Protein AF-A0A2E2ES20-F1 (afdb_monomer_lite)

Structure (mmCIF, N/CA/C/O backbone):
data_AF-A0A2E2ES20-F1
#
_entry.id   AF-A0A2E2ES20-F1
#
loop_
_atom_site.group_PDB
_atom_site.id
_atom_site.type_symbol
_atom_site.label_atom_id
_atom_site.label_alt_id
_atom_site.label_comp_id
_atom_site.label_asym_id
_atom_site.label_entity_id
_atom_site.label_seq_id
_atom_site.pdbx_PDB_ins_code
_atom_site.Cartn_x
_atom_site.Cartn_y
_atom_site.Cartn_z
_atom_site.occupancy
_atom_site.B_iso_or_equiv
_atom_site.auth_seq_id
_atom_site.auth_comp_id
_atom_site.auth_asym_id
_atom_site.auth_atom_id
_atom_site.pdbx_PDB_model_num
ATOM 1 N N . MET A 1 1 ? 0.855 -7.981 -14.946 1.00 84.00 1 MET A N 1
ATOM 2 C CA . MET A 1 1 ? 2.322 -7.813 -14.971 1.00 84.00 1 MET A CA 1
ATOM 3 C C . MET A 1 1 ? 2.613 -6.342 -15.155 1.00 84.00 1 MET A C 1
ATOM 5 O O . MET A 1 1 ? 1.884 -5.696 -15.899 1.00 84.00 1 MET A O 1
ATOM 9 N N . VAL A 1 2 ? 3.608 -5.819 -14.451 1.00 85.81 2 VAL A N 1
ATOM 10 C CA . VAL A 1 2 ? 4.038 -4.425 -14.545 1.00 85.81 2 VAL A CA 1
ATOM 11 C C . VAL A 1 2 ? 5.341 -4.385 -15.326 1.00 85.81 2 VAL A C 1
ATOM 13 O O . VAL A 1 2 ? 6.309 -5.036 -14.947 1.00 85.81 2 VAL A O 1
ATOM 16 N N . TYR A 1 3 ? 5.342 -3.649 -16.430 1.00 86.00 3 TYR A N 1
ATOM 17 C CA . TYR A 1 3 ? 6.516 -3.501 -17.279 1.00 86.00 3 TYR A CA 1
ATOM 18 C C . TYR A 1 3 ? 7.335 -2.311 -16.795 1.00 86.00 3 TYR A C 1
ATOM 20 O O . TYR A 1 3 ? 6.804 -1.204 -16.657 1.00 86.00 3 TYR A O 1
ATOM 28 N N . LEU A 1 4 ? 8.610 -2.558 -16.521 1.00 86.62 4 LEU A N 1
ATOM 29 C CA . LEU A 1 4 ? 9.569 -1.560 -16.068 1.00 86.62 4 LEU A CA 1
ATOM 30 C C . LEU A 1 4 ? 10.747 -1.529 -17.036 1.00 86.62 4 LEU A C 1
ATOM 32 O O . LEU A 1 4 ? 11.178 -2.565 -17.535 1.00 86.62 4 LEU A O 1
ATOM 36 N N . ASN A 1 5 ? 11.259 -0.334 -17.306 1.00 82.56 5 ASN A N 1
ATOM 37 C CA . ASN A 1 5 ? 12.537 -0.183 -17.987 1.00 82.56 5 ASN A CA 1
ATOM 38 C C . ASN A 1 5 ? 13.634 -0.276 -16.920 1.00 82.56 5 ASN A C 1
ATOM 40 O O . ASN A 1 5 ? 13.575 0.467 -15.940 1.00 82.56 5 ASN A O 1
ATOM 44 N N . TYR A 1 6 ? 14.607 -1.177 -17.091 1.00 70.81 6 TYR A N 1
ATOM 45 C CA . TYR A 1 6 ? 15.696 -1.358 -16.122 1.00 70.81 6 TYR A CA 1
ATOM 46 C C . TYR A 1 6 ? 16.472 -0.055 -15.875 1.00 70.81 6 TYR A C 1
ATOM 48 O O . TYR A 1 6 ? 16.866 0.235 -14.748 1.00 70.81 6 TYR A O 1
ATOM 56 N N . ASN A 1 7 ? 16.611 0.770 -16.915 1.00 76.62 7 ASN A N 1
ATOM 57 C CA . ASN A 1 7 ? 17.318 2.046 -16.858 1.00 76.62 7 ASN A CA 1
ATOM 58 C C . ASN A 1 7 ? 16.484 3.183 -16.241 1.00 76.62 7 ASN A C 1
ATOM 60 O O . ASN A 1 7 ? 17.006 4.281 -16.079 1.00 76.62 7 ASN A O 1
ATOM 64 N N . ASN A 1 8 ? 15.204 2.951 -15.912 1.00 72.69 8 ASN A N 1
ATOM 65 C CA . ASN A 1 8 ? 14.308 3.982 -15.385 1.00 72.69 8 ASN A CA 1
ATOM 66 C C . ASN A 1 8 ? 13.526 3.501 -14.151 1.00 72.69 8 ASN A C 1
ATOM 68 O O . ASN A 1 8 ? 12.303 3.367 -14.176 1.00 72.69 8 ASN A O 1
ATOM 72 N N . LEU A 1 9 ? 14.261 3.224 -13.070 1.00 79.12 9 LEU A N 1
ATOM 73 C CA . LEU A 1 9 ? 13.740 3.014 -11.710 1.00 79.12 9 LEU A CA 1
ATOM 74 C C . LEU A 1 9 ? 13.880 4.289 -10.862 1.00 79.12 9 LEU A C 1
ATOM 76 O O . LEU A 1 9 ? 14.254 4.241 -9.689 1.00 79.12 9 LEU A O 1
ATOM 80 N N . ASP A 1 10 ? 13.618 5.428 -11.492 1.00 87.19 10 ASP A N 1
ATOM 81 C CA . ASP A 1 10 ? 13.636 6.740 -10.863 1.00 87.19 10 ASP A CA 1
ATOM 82 C C . ASP A 1 10 ? 12.514 6.897 -9.823 1.00 87.19 10 ASP A C 1
ATOM 84 O O . ASP A 1 10 ? 11.578 6.093 -9.733 1.00 87.19 10 ASP A O 1
ATOM 88 N N . GLU A 1 11 ? 12.612 7.955 -9.022 1.00 89.62 11 GLU A N 1
ATOM 89 C CA . GLU A 1 11 ? 11.639 8.291 -7.979 1.00 89.62 11 GLU A CA 1
ATOM 90 C C . GLU A 1 11 ? 10.208 8.339 -8.535 1.00 89.62 11 GLU A C 1
ATOM 92 O O . GLU A 1 11 ? 9.303 7.729 -7.969 1.00 89.62 11 GLU A O 1
ATOM 97 N N . ALA A 1 12 ? 10.017 8.933 -9.717 1.00 90.31 12 ALA A N 1
ATOM 98 C CA . ALA A 1 12 ? 8.716 9.001 -10.377 1.00 90.31 12 ALA A CA 1
ATOM 99 C C . ALA A 1 12 ? 8.128 7.608 -10.677 1.00 90.31 12 ALA A C 1
ATOM 101 O O . ALA A 1 12 ? 6.927 7.369 -10.496 1.00 90.31 12 ALA A O 1
ATOM 102 N N . THR A 1 13 ? 8.961 6.656 -11.110 1.00 91.06 13 THR A N 1
ATOM 103 C CA . THR A 1 13 ? 8.526 5.271 -11.323 1.00 91.06 13 THR A CA 1
ATOM 104 C C . THR A 1 13 ? 8.146 4.602 -10.004 1.00 91.06 13 THR A C 1
ATOM 106 O O . THR A 1 13 ? 7.107 3.935 -9.943 1.00 91.06 13 THR A O 1
ATOM 109 N N . GLN A 1 14 ? 8.925 4.807 -8.940 1.00 90.75 14 GLN A N 1
ATOM 110 C CA . GLN A 1 14 ? 8.627 4.262 -7.610 1.00 90.75 14 GLN A CA 1
ATOM 111 C C . GLN A 1 14 ? 7.316 4.826 -7.040 1.00 90.75 14 GLN A C 1
ATOM 113 O O . GLN A 1 14 ? 6.459 4.060 -6.588 1.00 90.75 14 GLN A O 1
ATOM 118 N N . GLU A 1 15 ? 7.102 6.138 -7.142 1.00 94.00 15 GLU A N 1
ATOM 119 C CA . GLU A 1 15 ? 5.865 6.800 -6.718 1.00 94.00 15 GLU A CA 1
ATOM 120 C C . GLU A 1 15 ? 4.647 6.289 -7.490 1.00 94.00 15 GLU A C 1
ATOM 122 O O . GLU A 1 15 ? 3.598 6.000 -6.900 1.00 94.00 15 GLU A O 1
ATOM 127 N N . ARG A 1 16 ? 4.782 6.108 -8.812 1.00 94.00 16 ARG A N 1
ATOM 128 C CA . ARG A 1 16 ? 3.714 5.544 -9.646 1.00 94.00 16 ARG A CA 1
ATOM 129 C C . ARG A 1 16 ? 3.324 4.148 -9.169 1.00 94.00 16 ARG A C 1
ATOM 131 O O . ARG A 1 16 ? 2.132 3.864 -9.032 1.00 94.00 16 ARG A O 1
ATOM 138 N N . L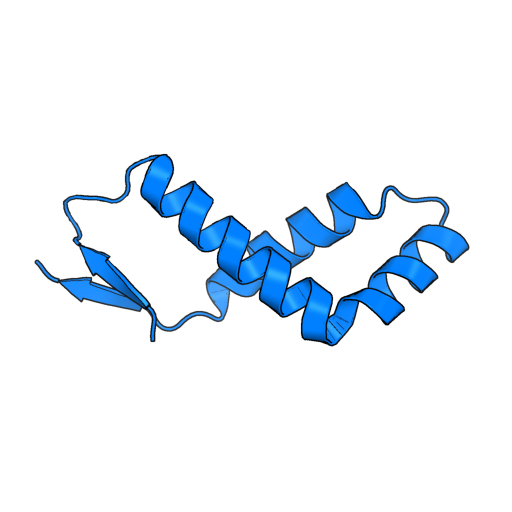EU A 1 17 ? 4.309 3.284 -8.915 1.00 94.62 17 LEU A N 1
ATOM 139 C CA . LEU A 1 17 ? 4.074 1.924 -8.427 1.00 94.62 17 LEU A CA 1
ATOM 140 C C . LEU A 1 17 ? 3.370 1.934 -7.072 1.00 94.62 17 LEU A C 1
ATOM 142 O O . LEU A 1 17 ? 2.351 1.259 -6.904 1.00 94.62 17 LEU A O 1
ATOM 146 N N . LEU A 1 18 ? 3.863 2.741 -6.133 1.00 95.94 18 LEU A N 1
ATOM 147 C CA . LEU A 1 18 ? 3.269 2.857 -4.807 1.00 95.94 18 LEU A CA 1
ATOM 148 C C . LEU A 1 18 ? 1.827 3.377 -4.880 1.00 95.94 18 LEU A C 1
ATOM 150 O O . LEU A 1 18 ? 0.948 2.840 -4.210 1.00 95.94 18 LEU A O 1
ATOM 154 N N . SER A 1 19 ? 1.554 4.369 -5.730 1.00 96.75 19 SER A N 1
ATOM 155 C CA . SER A 1 19 ? 0.207 4.908 -5.952 1.00 96.75 19 SER A CA 1
ATOM 156 C C . SER A 1 19 ? -0.753 3.857 -6.518 1.00 96.75 19 SER A C 1
ATOM 158 O O . SER A 1 19 ? -1.881 3.712 -6.037 1.00 96.75 19 SER A O 1
ATOM 160 N N . MET A 1 20 ? -0.303 3.068 -7.501 1.00 96.44 20 MET A N 1
ATOM 161 C CA . MET A 1 20 ? -1.081 1.944 -8.032 1.00 96.44 20 MET A CA 1
ATOM 162 C C . MET A 1 20 ? -1.384 0.908 -6.946 1.00 96.44 20 MET A C 1
ATOM 164 O O . MET A 1 20 ? -2.532 0.483 -6.806 1.00 96.44 20 MET A O 1
ATOM 168 N N . SER A 1 21 ? -0.377 0.550 -6.147 1.00 97.75 21 SER A N 1
ATOM 169 C CA . SER A 1 21 ? -0.529 -0.410 -5.057 1.00 97.75 21 SER A CA 1
ATOM 170 C C . SER A 1 21 ? -1.484 0.090 -3.967 1.00 97.75 21 SER A C 1
ATOM 172 O O . SER A 1 21 ? -2.398 -0.638 -3.580 1.00 97.75 21 SER A O 1
ATOM 174 N N . LYS A 1 22 ? -1.365 1.359 -3.541 1.00 98.12 22 LYS A N 1
ATOM 175 C CA . LYS A 1 22 ? -2.279 1.995 -2.571 1.00 98.12 22 LYS A CA 1
ATOM 176 C C . LYS A 1 22 ? -3.732 1.915 -3.038 1.00 98.12 22 LYS A C 1
ATOM 178 O O . LYS A 1 22 ? -4.592 1.494 -2.270 1.00 98.12 22 LYS A O 1
ATOM 183 N N . LYS A 1 23 ? -4.005 2.234 -4.310 1.00 97.94 23 LYS A N 1
ATOM 184 C CA . LYS A 1 23 ? -5.358 2.130 -4.891 1.00 97.94 23 LYS A CA 1
ATOM 185 C C . LYS A 1 23 ? -5.887 0.698 -4.880 1.00 97.94 23 LYS A C 1
ATOM 187 O O . LYS A 1 23 ? -7.068 0.480 -4.620 1.00 97.94 23 LYS A O 1
ATOM 192 N N . GLU A 1 24 ? -5.039 -0.284 -5.173 1.00 97.56 24 GLU A N 1
ATOM 193 C CA . GLU A 1 24 ? -5.449 -1.687 -5.172 1.00 97.56 24 GLU A CA 1
ATOM 194 C C . GLU A 1 24 ? -5.761 -2.199 -3.761 1.00 97.56 24 GLU A C 1
ATOM 196 O O . GLU A 1 24 ? -6.809 -2.823 -3.560 1.00 97.56 24 GLU A O 1
ATOM 201 N N . VAL A 1 25 ? -4.889 -1.903 -2.793 1.00 98.06 25 VAL A N 1
ATOM 202 C CA . VAL A 1 25 ? -5.082 -2.260 -1.382 1.00 98.06 25 VAL A CA 1
ATOM 203 C C . VAL A 1 25 ? -6.321 -1.574 -0.825 1.00 98.06 25 VAL A C 1
ATOM 205 O O . VAL A 1 25 ? -7.155 -2.234 -0.213 1.00 98.06 25 VAL A O 1
ATOM 208 N N . GLU A 1 26 ? -6.512 -0.283 -1.092 1.00 98.00 26 GLU A N 1
ATOM 209 C CA . GLU A 1 26 ? -7.699 0.439 -0.636 1.00 98.00 26 GLU A CA 1
ATOM 210 C C . GLU A 1 26 ? -8.985 -0.131 -1.251 1.00 98.00 26 GLU A C 1
ATOM 212 O O . GLU A 1 26 ? -9.970 -0.341 -0.541 1.00 98.00 26 GLU A O 1
ATOM 217 N N . ARG A 1 27 ? -8.973 -0.481 -2.544 1.00 98.06 27 ARG A N 1
ATOM 218 C CA . ARG A 1 27 ? -10.125 -1.108 -3.210 1.00 98.06 27 ARG A CA 1
ATOM 219 C C . ARG A 1 27 ? -10.472 -2.478 -2.622 1.00 98.06 27 ARG A C 1
ATOM 221 O O . ARG A 1 27 ? -11.652 -2.803 -2.513 1.00 98.06 27 ARG A O 1
ATOM 228 N N . LYS A 1 28 ? -9.470 -3.302 -2.298 1.00 97.62 28 LYS A N 1
ATOM 229 C CA . LYS A 1 28 ? -9.674 -4.679 -1.807 1.00 97.62 28 LYS A CA 1
ATOM 230 C C . LYS A 1 28 ? -9.942 -4.741 -0.303 1.00 97.62 28 LYS A C 1
ATOM 232 O O . LYS A 1 28 ? -10.820 -5.481 0.128 1.00 97.62 28 LYS A O 1
ATOM 237 N N . PHE A 1 29 ? -9.196 -3.965 0.476 1.00 97.62 29 PHE A N 1
ATOM 238 C CA . PHE A 1 29 ? -9.090 -4.099 1.929 1.00 97.62 29 PHE A CA 1
ATOM 239 C C . PHE A 1 29 ? -9.380 -2.794 2.682 1.00 97.62 29 PHE A C 1
ATOM 241 O O . PHE A 1 29 ? -9.409 -2.792 3.910 1.00 97.62 29 PHE A O 1
ATOM 248 N N . GLY A 1 30 ? -9.659 -1.681 1.992 1.00 97.56 30 GLY A N 1
ATOM 249 C CA . GLY A 1 30 ? -9.805 -0.360 2.617 1.00 97.56 30 GLY A CA 1
ATOM 250 C C . GLY A 1 30 ? -10.849 -0.313 3.734 1.00 97.56 30 GLY A C 1
ATOM 251 O O . GLY A 1 30 ? -10.610 0.300 4.769 1.00 97.56 30 GLY A O 1
ATOM 252 N N . LYS A 1 31 ? -11.976 -1.025 3.593 1.00 98.25 31 LYS A N 1
ATOM 253 C CA . LYS A 1 31 ? -12.982 -1.126 4.666 1.00 98.25 31 LYS A CA 1
ATOM 254 C C . LYS A 1 31 ? -12.417 -1.797 5.924 1.00 98.25 31 LYS A C 1
ATOM 256 O O . LYS A 1 31 ? -12.639 -1.308 7.026 1.00 98.25 31 LYS A O 1
ATOM 261 N N . GLN A 1 32 ? -11.687 -2.898 5.762 1.00 98.38 32 GLN A N 1
ATOM 262 C CA . GLN A 1 32 ? -11.090 -3.639 6.877 1.00 98.38 32 GLN A CA 1
ATOM 263 C C . GLN A 1 32 ? -9.989 -2.817 7.548 1.00 98.38 32 GLN A C 1
ATOM 265 O O . GLN A 1 32 ? -9.977 -2.703 8.768 1.00 98.38 32 GLN A O 1
ATOM 270 N N . LEU A 1 33 ? -9.133 -2.169 6.755 1.00 98.19 33 LEU A N 1
ATOM 271 C CA . LEU A 1 33 ? -8.072 -1.299 7.259 1.00 98.19 33 LEU A CA 1
ATOM 272 C C . LEU A 1 33 ? -8.630 -0.091 8.024 1.00 98.19 33 LEU A C 1
ATOM 274 O O . LE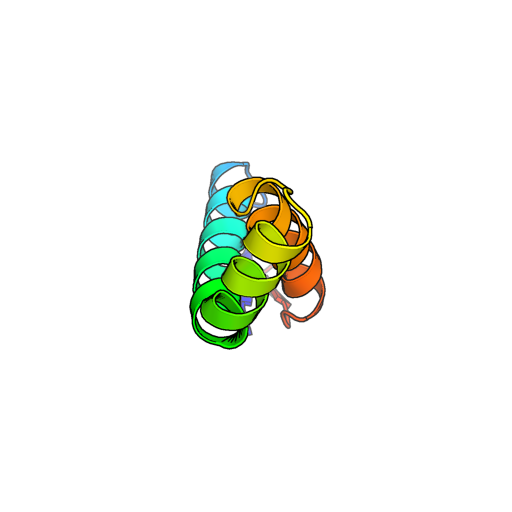U A 1 33 ? -8.097 0.262 9.071 1.00 98.19 33 LEU A O 1
ATOM 278 N N . ARG A 1 34 ? -9.727 0.525 7.555 1.00 98.31 34 ARG A N 1
ATOM 279 C CA . ARG A 1 34 ? -10.398 1.625 8.276 1.00 98.31 34 ARG A CA 1
ATOM 280 C C . ARG A 1 34 ? -11.000 1.158 9.598 1.00 98.31 34 ARG A C 1
ATOM 282 O O . ARG A 1 34 ? -10.864 1.861 10.597 1.00 98.31 34 ARG A O 1
ATOM 289 N N . ASN A 1 35 ? -11.642 -0.011 9.608 1.00 98.44 35 ASN A N 1
ATOM 290 C CA . ASN A 1 35 ? -12.191 -0.592 10.832 1.00 98.44 35 ASN A CA 1
ATOM 291 C C . ASN A 1 35 ? -11.078 -0.891 11.841 1.00 98.44 35 ASN A C 1
ATOM 293 O O . ASN A 1 35 ? -11.148 -0.407 12.965 1.00 98.44 35 ASN A O 1
ATOM 297 N N . TYR A 1 36 ? -10.014 -1.571 11.407 1.00 98.38 36 TYR A N 1
ATOM 298 C CA . TYR A 1 36 ? -8.848 -1.866 12.240 1.00 98.38 36 TYR A CA 1
ATOM 299 C C . TYR A 1 36 ? -8.207 -0.586 12.793 1.00 98.38 36 TYR A C 1
ATOM 301 O O . TYR A 1 36 ? -7.944 -0.479 13.988 1.00 98.38 36 TYR A O 1
ATOM 309 N N . ALA A 1 37 ? -8.012 0.427 11.943 1.00 98.31 37 ALA A N 1
ATOM 310 C CA . ALA A 1 37 ? -7.444 1.704 12.358 1.00 98.31 37 ALA A CA 1
ATOM 311 C C . ALA A 1 37 ? -8.280 2.392 13.445 1.00 98.31 37 ALA A C 1
ATOM 313 O O . ALA A 1 37 ? -7.728 2.920 14.410 1.00 98.31 37 ALA A O 1
ATOM 314 N N . ARG A 1 38 ? -9.610 2.343 13.315 1.00 98.31 38 ARG A N 1
ATOM 315 C CA . ARG A 1 38 ? -10.545 2.878 14.308 1.00 98.31 38 ARG A CA 1
ATOM 316 C C . ARG A 1 38 ? -10.543 2.067 15.606 1.00 98.31 38 ARG A C 1
ATOM 318 O O . ARG A 1 38 ? -10.544 2.668 16.672 1.00 98.31 38 ARG A O 1
ATOM 325 N N . GLU A 1 39 ? -10.571 0.740 15.523 1.00 98.56 39 GLU A N 1
ATOM 326 C CA . GLU A 1 39 ? -10.614 -0.158 16.688 1.00 98.56 39 GLU A CA 1
ATOM 327 C C . GLU A 1 39 ? -9.331 -0.080 17.524 1.00 98.56 39 GLU A C 1
ATOM 329 O O . GLU A 1 39 ? -9.388 -0.110 18.751 1.00 98.56 39 GLU A O 1
ATOM 334 N N . HIS A 1 40 ? -8.184 0.081 16.863 1.00 98.06 40 HIS A N 1
ATOM 335 C CA . HIS A 1 40 ? -6.869 0.100 17.503 1.00 98.06 40 HIS A CA 1
ATOM 336 C C . HIS A 1 40 ? -6.261 1.503 17.652 1.00 98.06 40 HIS A C 1
ATOM 338 O O . HIS A 1 40 ? -5.116 1.620 18.081 1.00 98.06 40 HIS A O 1
ATOM 344 N N . PHE A 1 41 ? -7.000 2.565 17.311 1.00 97.31 41 PHE A N 1
ATOM 345 C CA . PHE A 1 41 ? -6.548 3.964 17.380 1.00 97.31 41 PHE A CA 1
ATOM 346 C C . PHE A 1 41 ? -5.214 4.229 16.655 1.00 97.31 41 PHE A C 1
ATOM 348 O O . PHE A 1 41 ? -4.392 5.030 17.101 1.00 97.31 41 PHE A O 1
ATOM 355 N N . VAL A 1 42 ? -4.994 3.565 15.516 1.00 97.62 42 VAL A N 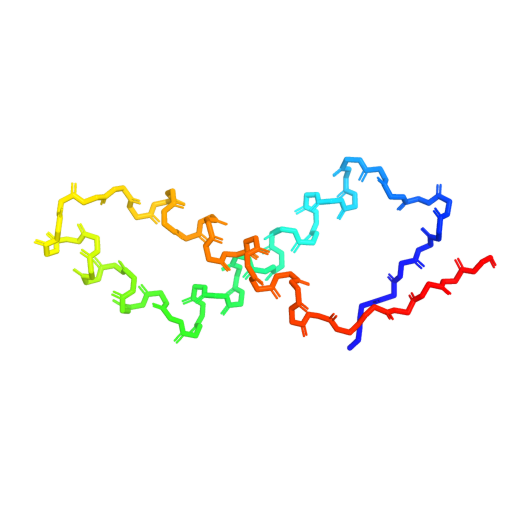1
ATOM 356 C CA . VAL A 1 42 ? -3.792 3.743 14.684 1.00 97.62 42 VAL A CA 1
ATOM 357 C C . VAL A 1 42 ? -4.081 4.597 13.451 1.00 97.62 42 VAL A C 1
ATOM 359 O O . VAL A 1 42 ? -5.218 4.741 13.003 1.00 97.62 42 VAL A O 1
ATOM 362 N N . ASN A 1 43 ? -3.032 5.180 12.869 1.00 98.19 43 ASN A N 1
ATOM 363 C CA . ASN A 1 43 ? -3.160 6.015 11.680 1.00 98.19 43 ASN A CA 1
ATOM 364 C C . ASN A 1 43 ? -3.475 5.158 10.438 1.00 98.19 43 ASN A C 1
ATOM 366 O O . ASN A 1 43 ? -2.623 4.408 9.961 1.00 98.19 43 ASN A O 1
ATOM 370 N N . TYR A 1 44 ? -4.684 5.317 9.889 1.00 97.88 44 TYR A N 1
ATOM 371 C CA . TYR A 1 44 ? -5.128 4.616 8.678 1.00 97.88 44 TYR A CA 1
ATOM 372 C C . TYR A 1 44 ? -4.201 4.839 7.479 1.00 97.88 44 TYR A C 1
ATOM 374 O O . TYR A 1 44 ? -3.912 3.896 6.750 1.00 97.88 44 TYR A O 1
ATOM 382 N N . GLN A 1 45 ? -3.727 6.069 7.273 1.00 97.81 45 GLN A N 1
ATOM 383 C CA . GLN A 1 45 ? -2.908 6.406 6.114 1.00 97.81 45 GLN A CA 1
ATOM 384 C C . G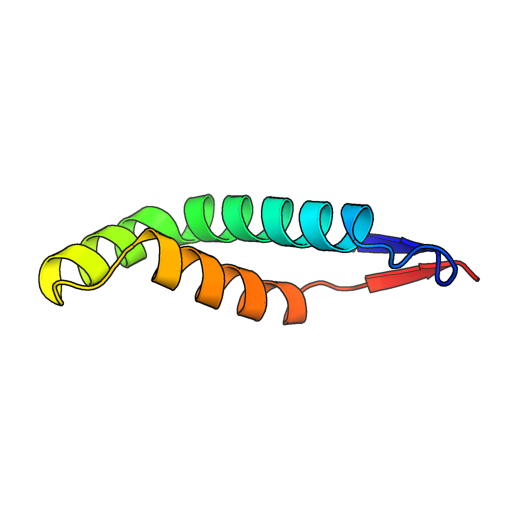LN A 1 45 ? -1.552 5.699 6.163 1.00 97.81 45 GLN A C 1
ATOM 386 O O . GLN A 1 45 ? -1.104 5.168 5.149 1.00 97.81 45 GLN A O 1
ATOM 391 N N . LYS A 1 46 ? -0.945 5.640 7.354 1.00 97.81 46 LYS A N 1
ATOM 392 C CA . LYS A 1 46 ? 0.294 4.893 7.588 1.00 97.81 46 LYS A CA 1
ATOM 393 C C . LYS A 1 46 ? 0.086 3.394 7.360 1.00 97.81 46 LYS A C 1
ATOM 395 O O . LYS A 1 46 ? 0.864 2.775 6.647 1.00 97.81 46 LYS A O 1
ATOM 400 N N . LEU A 1 47 ? -0.998 2.831 7.897 1.00 97.75 47 LEU A N 1
ATOM 401 C CA . LEU A 1 47 ? -1.340 1.419 7.706 1.00 97.75 47 LEU A CA 1
ATOM 402 C C . LEU A 1 47 ? -1.558 1.075 6.221 1.00 97.75 47 LEU A C 1
ATOM 404 O O . LEU A 1 47 ? -1.045 0.076 5.727 1.00 97.75 47 LEU A O 1
ATOM 408 N N . LEU A 1 48 ? -2.293 1.919 5.492 1.00 98.25 48 LEU A N 1
ATOM 409 C CA . LEU A 1 48 ? -2.525 1.749 4.058 1.00 98.25 48 LEU A CA 1
ATOM 410 C C . LEU A 1 48 ? -1.217 1.807 3.260 1.00 98.25 48 LEU A C 1
ATOM 412 O O . LEU A 1 48 ? -1.047 1.062 2.299 1.00 98.25 48 LEU A O 1
ATOM 416 N N . GLU A 1 49 ? -0.301 2.695 3.638 1.00 97.75 49 GLU A N 1
ATOM 417 C CA . GLU A 1 49 ? 1.010 2.806 3.009 1.00 97.75 49 GLU A CA 1
ATOM 418 C C . GLU A 1 49 ? 1.885 1.574 3.247 1.00 97.75 49 GLU A C 1
ATOM 420 O O . GLU A 1 49 ? 2.447 1.043 2.290 1.00 97.75 49 GLU A O 1
ATOM 425 N N . GLU A 1 50 ? 1.942 1.071 4.480 1.00 97.75 50 GLU A N 1
ATOM 426 C CA . GLU A 1 50 ? 2.671 -0.157 4.818 1.00 97.75 50 GLU A CA 1
ATOM 427 C C . GLU A 1 50 ? 2.138 -1.364 4.031 1.00 97.75 50 GLU A C 1
ATOM 429 O O . GLU A 1 50 ? 2.913 -2.108 3.422 1.00 97.75 50 GLU A O 1
ATOM 434 N N . GLU A 1 51 ? 0.814 -1.527 3.964 1.00 97.81 51 GLU A N 1
ATOM 435 C CA . GLU A 1 51 ? 0.188 -2.605 3.193 1.00 97.81 51 GLU A CA 1
ATOM 436 C C . GLU A 1 51 ? 0.367 -2.425 1.678 1.00 97.81 51 GLU A C 1
ATOM 438 O O . GLU A 1 51 ? 0.560 -3.400 0.949 1.00 97.81 51 GLU A O 1
ATOM 443 N N . ALA A 1 52 ? 0.390 -1.187 1.180 1.00 97.94 52 ALA A N 1
ATOM 444 C CA . ALA A 1 52 ? 0.700 -0.916 -0.219 1.00 97.94 52 ALA A CA 1
ATOM 445 C C . ALA A 1 52 ? 2.144 -1.288 -0.577 1.00 97.94 52 ALA A C 1
ATOM 447 O O . ALA A 1 52 ? 2.365 -1.887 -1.630 1.00 97.94 52 ALA A O 1
ATOM 448 N N . ILE A 1 53 ? 3.118 -0.989 0.288 1.00 97.19 53 ILE A N 1
ATOM 449 C CA . ILE A 1 53 ? 4.515 -1.401 0.085 1.00 97.19 53 ILE A CA 1
ATOM 450 C C . ILE A 1 53 ? 4.606 -2.929 0.053 1.00 97.19 53 ILE A C 1
ATOM 452 O O . ILE A 1 53 ? 5.219 -3.487 -0.854 1.00 97.19 53 ILE A O 1
ATOM 456 N N . ARG A 1 54 ? 3.934 -3.625 0.980 1.00 96.81 54 ARG A N 1
ATOM 457 C CA . ARG A 1 54 ? 3.882 -5.098 0.984 1.00 96.81 54 ARG A CA 1
ATOM 458 C C . ARG A 1 54 ? 3.269 -5.656 -0.296 1.00 96.81 54 ARG A C 1
ATOM 460 O O . ARG A 1 54 ? 3.779 -6.620 -0.862 1.00 96.81 54 ARG A O 1
ATOM 467 N N . ASN A 1 55 ? 2.204 -5.030 -0.787 1.00 96.50 55 ASN A N 1
ATOM 468 C CA . ASN A 1 55 ? 1.531 -5.466 -2.001 1.00 96.50 55 ASN A CA 1
ATOM 469 C C . ASN A 1 55 ? 2.396 -5.301 -3.267 1.00 96.50 55 ASN A C 1
ATOM 471 O O . ASN A 1 55 ? 2.209 -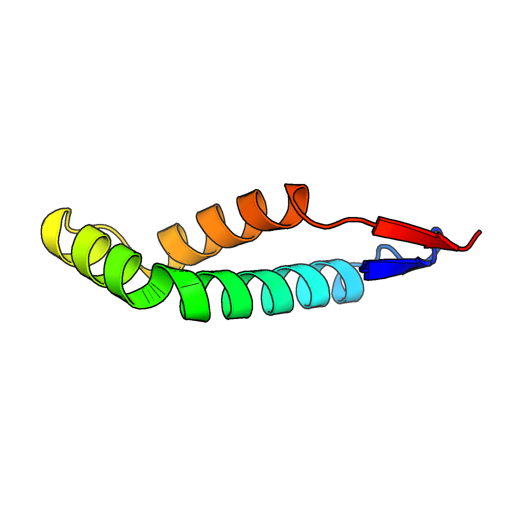6.062 -4.216 1.00 96.50 55 ASN A O 1
ATOM 475 N N . LEU A 1 56 ? 3.403 -4.414 -3.273 1.00 95.00 56 LEU A N 1
ATOM 476 C CA . LEU A 1 56 ? 4.361 -4.321 -4.385 1.00 95.00 56 LEU A CA 1
ATOM 477 C C . LEU A 1 56 ? 5.158 -5.615 -4.595 1.00 95.00 56 LEU A C 1
ATOM 479 O O . LEU A 1 56 ? 5.520 -5.903 -5.736 1.00 95.00 56 LEU A O 1
ATOM 483 N N . TYR A 1 57 ? 5.394 -6.416 -3.549 1.00 92.69 57 TYR A N 1
ATOM 484 C CA . TYR A 1 57 ? 6.067 -7.717 -3.673 1.00 92.69 57 TYR A CA 1
ATOM 485 C C . TYR A 1 57 ? 5.207 -8.773 -4.378 1.00 92.69 57 TYR A C 1
ATOM 487 O O . TYR A 1 57 ? 5.736 -9.751 -4.901 1.00 92.69 57 TYR A O 1
ATOM 495 N N . ASN A 1 58 ? 3.888 -8.571 -4.441 1.00 92.88 58 ASN A N 1
ATOM 496 C CA . ASN A 1 58 ? 2.970 -9.475 -5.138 1.00 92.88 58 ASN A CA 1
ATOM 497 C C . ASN A 1 58 ? 2.869 -9.171 -6.640 1.00 92.88 58 ASN A C 1
ATOM 499 O O . ASN A 1 58 ? 2.234 -9.916 -7.394 1.00 92.88 58 ASN A O 1
ATOM 503 N N . PHE A 1 59 ? 3.461 -8.066 -7.100 1.00 92.06 59 PHE A N 1
ATOM 504 C CA . PHE A 1 59 ? 3.431 -7.696 -8.505 1.00 92.06 59 PHE A CA 1
ATOM 505 C C . PHE A 1 59 ? 4.408 -8.560 -9.299 1.00 92.06 59 PHE A C 1
ATOM 507 O O . PHE A 1 59 ? 5.557 -8.773 -8.924 1.00 92.06 59 PHE A O 1
ATOM 514 N N . LYS A 1 60 ? 3.953 -9.027 -10.462 1.00 92.25 60 LYS A N 1
ATOM 515 C CA . LYS A 1 60 ? 4.832 -9.664 -11.445 1.00 92.25 60 LYS A CA 1
ATOM 516 C C . LYS A 1 60 ? 5.459 -8.584 -12.313 1.00 92.25 60 LYS A C 1
ATOM 518 O O . LYS A 1 60 ? 4.742 -7.996 -13.128 1.00 92.25 60 LYS A O 1
ATOM 523 N N . TYR A 1 61 ? 6.752 -8.344 -12.149 1.00 90.81 61 TYR A N 1
ATOM 524 C CA . TYR A 1 61 ? 7.495 -7.379 -12.952 1.00 90.81 61 TYR A CA 1
ATOM 525 C C . TYR A 1 61 ? 8.102 -8.033 -14.191 1.00 90.81 61 TYR A C 1
ATOM 527 O O . TYR A 1 61 ? 8.564 -9.171 -14.140 1.00 90.81 61 TYR A O 1
ATOM 535 N N . VAL A 1 62 ? 8.090 -7.301 -15.301 1.00 90.25 62 VAL A N 1
ATOM 536 C CA . VAL A 1 62 ? 8.843 -7.631 -16.512 1.00 90.25 62 VAL A CA 1
ATOM 537 C C . VAL A 1 62 ? 9.786 -6.468 -16.766 1.00 90.25 62 VAL A C 1
ATOM 539 O O . VAL A 1 62 ? 9.332 -5.335 -16.927 1.00 90.25 62 VAL A O 1
ATOM 542 N N . PHE A 1 63 ? 11.084 -6.747 -16.757 1.00 87.69 63 PHE A N 1
ATOM 543 C CA . PHE A 1 63 ? 12.107 -5.742 -17.003 1.00 87.69 63 PHE A CA 1
ATOM 544 C C . PHE A 1 63 ? 12.496 -5.774 -18.474 1.00 87.69 63 PHE A C 1
ATOM 546 O O . PHE A 1 63 ? 12.958 -6.798 -18.974 1.00 87.69 63 PHE A O 1
ATOM 553 N N . ASN A 1 64 ? 12.295 -4.649 -19.149 1.00 84.19 64 ASN A N 1
ATOM 554 C CA . ASN A 1 64 ? 12.841 -4.419 -20.476 1.00 84.19 64 ASN A CA 1
ATOM 555 C C . ASN A 1 64 ? 14.258 -3.859 -20.301 1.00 84.19 64 ASN A C 1
ATOM 557 O O . ASN A 1 64 ? 14.443 -2.896 -19.546 1.00 84.19 64 ASN A O 1
ATOM 561 N N . ILE A 1 65 ? 15.224 -4.506 -20.957 1.00 77.25 65 ILE A N 1
ATOM 562 C CA . ILE A 1 65 ? 16.638 -4.109 -21.009 1.00 77.25 65 ILE A CA 1
ATOM 563 C C . ILE A 1 65 ? 16.839 -3.179 -22.201 1.00 77.25 65 ILE A C 1
ATOM 565 O O . ILE A 1 65 ? 16.309 -3.520 -23.284 1.00 77.25 65 ILE A O 1
#

Foldseek 3Di:
DAEDEPVPPDPVVVVVQLVVLLVVCCVPCVVVLVVVCVVVVHDSVVVSSVNSVVCSVVDDYDYDD

pLDDT: mean 93.32, std 6.8, range [70.81, 98.56]

Secondary structure (DSSP, 8-state):
-EEEETT---HHHHHHHHHHHHHHHHHHHHHHHHHHHHHTT--HHHHHHHHHHHHHTTS-EEEE-

Sequence (65 aa):
MVYLNYNNLDEATQERLLSMSKKE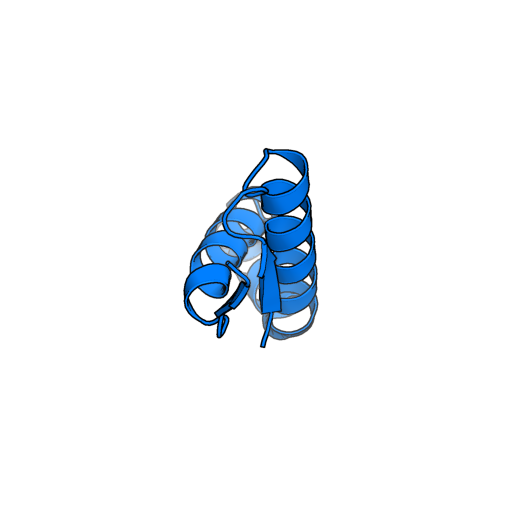VERKFGKQLRNYAREHFVNYQKLLEEEAIRNLYNFKYVFNI

Radius of gyration: 13.87 Å; chains: 1; bounding box: 30×19×38 Å